Protein AF-A0A529LC33-F1 (afdb_monomer_lite)

Radius of gyration: 14.83 Å; chains: 1; bounding box: 36×26×33 Å

Foldseek 3Di:
DLDPDLVVVCVVVVHDSVVQQVCCCVPVVDGPVVVSLLVLLVQLLVCLAVHPPDNVVSCVVSPHPDSVVSQVSNCVNPVHGSVCSNVPPD

Structure (mmCIF, N/CA/C/O backbone):
data_AF-A0A529LC33-F1
#
_entry.id   AF-A0A529LC33-F1
#
loop_
_atom_site.group_PDB
_atom_site.id
_atom_site.type_symbol
_atom_site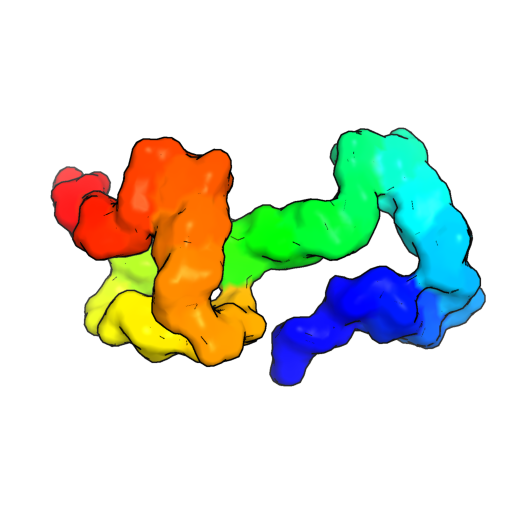.label_atom_id
_atom_site.label_alt_id
_atom_site.label_comp_id
_atom_site.label_asym_id
_atom_site.label_entity_id
_atom_site.label_seq_id
_atom_site.pdbx_PDB_ins_code
_atom_site.Cartn_x
_atom_site.Cartn_y
_atom_site.Cartn_z
_atom_site.occupancy
_atom_site.B_iso_or_equiv
_atom_site.auth_seq_id
_atom_site.auth_comp_id
_atom_site.auth_asym_id
_atom_site.auth_atom_id
_atom_site.pdbx_PDB_model_num
ATOM 1 N N . GLN A 1 1 ? -2.332 -14.696 -3.055 1.00 44.03 1 GLN A N 1
ATOM 2 C CA . GLN A 1 1 ? -0.909 -14.312 -2.926 1.00 44.03 1 GLN A CA 1
ATOM 3 C C . GLN A 1 1 ? -0.751 -12.903 -3.509 1.00 44.03 1 GLN A C 1
ATOM 5 O O . GLN A 1 1 ? -0.825 -12.751 -4.718 1.00 44.03 1 GLN A O 1
ATOM 10 N N . PHE A 1 2 ? -0.635 -11.855 -2.683 1.00 49.16 2 PHE A N 1
ATOM 11 C CA . PHE A 1 2 ? -0.524 -10.452 -3.137 1.00 49.16 2 PHE A CA 1
ATOM 12 C C . PHE A 1 2 ? 0.906 -10.128 -3.610 1.00 49.16 2 PHE A C 1
ATOM 14 O O . PHE A 1 2 ? 1.586 -9.271 -3.049 1.00 49.16 2 PHE A O 1
ATOM 21 N N . GLY A 1 3 ? 1.372 -10.847 -4.631 1.00 51.19 3 GLY A N 1
ATOM 22 C CA . GLY A 1 3 ? 2.694 -10.697 -5.234 1.00 51.19 3 GLY A CA 1
ATOM 23 C C . GLY A 1 3 ? 2.596 -10.162 -6.658 1.00 51.19 3 GLY A C 1
ATOM 24 O O . GLY A 1 3 ? 2.582 -10.938 -7.607 1.00 51.19 3 GLY A O 1
ATOM 25 N N . LEU A 1 4 ? 2.546 -8.840 -6.802 1.00 63.22 4 LEU A N 1
ATOM 26 C CA . LEU A 1 4 ? 2.794 -8.152 -8.070 1.00 63.22 4 LEU A CA 1
ATOM 27 C C . LEU A 1 4 ? 3.980 -7.203 -7.887 1.00 63.22 4 LEU A C 1
ATOM 29 O O . LEU A 1 4 ? 3.874 -5.992 -8.071 1.00 63.22 4 LEU A O 1
ATOM 33 N N . SER A 1 5 ? 5.131 -7.743 -7.477 1.00 74.62 5 SER A N 1
ATOM 34 C CA . SER A 1 5 ? 6.374 -6.995 -7.674 1.00 74.62 5 SER A CA 1
ATOM 35 C C . SER A 1 5 ? 6.568 -6.748 -9.177 1.00 74.62 5 SER A C 1
ATOM 37 O O . SER A 1 5 ? 6.100 -7.534 -10.005 1.00 74.62 5 SER A O 1
ATOM 39 N N . ALA A 1 6 ? 7.277 -5.680 -9.554 1.00 78.31 6 ALA A N 1
ATOM 40 C CA . ALA A 1 6 ? 7.568 -5.402 -10.965 1.00 78.31 6 ALA A CA 1
ATOM 41 C C . ALA A 1 6 ? 8.222 -6.611 -11.668 1.00 78.31 6 ALA A C 1
ATOM 43 O O . ALA A 1 6 ? 7.987 -6.840 -12.849 1.00 78.31 6 ALA A O 1
ATOM 44 N N . VAL A 1 7 ? 8.969 -7.429 -10.917 1.00 83.75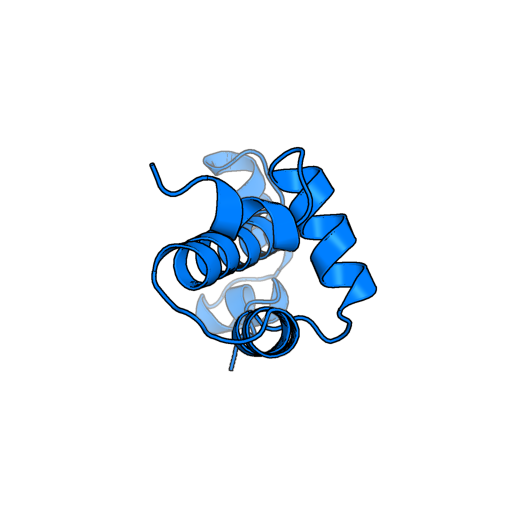 7 VAL A N 1
ATOM 45 C CA . VAL A 1 7 ? 9.562 -8.696 -11.370 1.00 83.75 7 VAL A CA 1
ATOM 46 C C . VAL A 1 7 ? 8.502 -9.746 -11.703 1.00 83.75 7 VAL A C 1
ATOM 48 O O . VAL A 1 7 ? 8.583 -10.383 -12.748 1.00 83.75 7 VAL A O 1
ATOM 51 N N . GLN A 1 8 ? 7.502 -9.933 -10.842 1.00 83.31 8 GLN A N 1
ATOM 52 C CA . GLN A 1 8 ? 6.425 -10.897 -11.085 1.00 83.31 8 GLN A CA 1
ATOM 53 C C . GLN A 1 8 ? 5.563 -10.482 -12.275 1.00 83.31 8 GLN A C 1
ATOM 55 O O . GLN A 1 8 ? 5.236 -11.329 -13.101 1.00 83.31 8 GLN A O 1
ATOM 60 N N . LEU A 1 9 ? 5.272 -9.184 -12.396 1.00 83.38 9 LEU A N 1
ATOM 61 C CA . LEU A 1 9 ? 4.520 -8.637 -13.523 1.00 83.38 9 LEU A CA 1
ATOM 62 C C . LEU A 1 9 ? 5.294 -8.751 -14.843 1.00 83.38 9 LEU A C 1
ATOM 64 O O . LEU A 1 9 ? 4.731 -9.107 -15.871 1.00 83.38 9 LEU A O 1
ATOM 68 N N . ALA A 1 10 ? 6.601 -8.493 -14.809 1.00 88.62 10 ALA A N 1
ATOM 69 C CA . ALA A 1 10 ? 7.486 -8.688 -15.951 1.00 88.62 10 ALA A CA 1
ATOM 70 C C . ALA A 1 10 ? 7.502 -10.160 -16.388 1.00 88.62 10 ALA A C 1
ATOM 72 O O . ALA A 1 10 ? 7.263 -10.465 -17.555 1.00 88.62 10 ALA A O 1
ATOM 73 N N . LYS A 1 11 ? 7.674 -11.079 -15.430 1.00 89.00 11 LYS A N 1
ATOM 74 C CA . LYS A 1 11 ? 7.675 -12.521 -15.689 1.00 89.00 11 LYS A CA 1
ATOM 75 C C . LYS A 1 11 ? 6.346 -13.011 -16.272 1.00 89.00 11 LYS A C 1
ATOM 77 O O . LYS A 1 11 ? 6.374 -13.792 -17.216 1.00 89.00 11 LYS A O 1
ATOM 82 N N . SER A 1 12 ? 5.201 -12.570 -15.744 1.00 87.25 12 SER A N 1
ATOM 83 C CA . SER A 1 12 ? 3.887 -12.996 -16.247 1.00 87.25 12 SER A CA 1
ATOM 84 C C . SER A 1 12 ? 3.548 -12.413 -17.620 1.00 87.25 12 SER A C 1
ATOM 86 O O . SER A 1 12 ? 2.828 -13.049 -18.381 1.00 87.25 12 SER A O 1
ATOM 88 N N . ALA A 1 13 ? 4.078 -11.233 -17.950 1.00 87.69 13 ALA A N 1
ATOM 89 C CA . ALA A 1 13 ? 3.865 -10.573 -19.236 1.00 87.69 13 ALA A CA 1
ATOM 90 C C . ALA A 1 13 ? 4.901 -10.950 -20.315 1.00 87.69 13 ALA A C 1
ATOM 92 O O . ALA A 1 13 ? 4.810 -10.450 -21.433 1.00 87.69 13 ALA A O 1
ATOM 93 N N . GLY A 1 14 ? 5.907 -11.776 -19.997 1.00 92.38 14 GLY A N 1
ATOM 94 C CA . GLY A 1 14 ? 7.012 -12.073 -20.920 1.00 92.38 14 GLY A CA 1
ATOM 95 C C . GLY A 1 14 ? 7.894 -10.854 -21.228 1.00 92.38 14 GLY A C 1
ATOM 96 O O . GLY A 1 14 ? 8.482 -10.763 -22.302 1.00 92.38 14 GLY A O 1
ATOM 97 N N . LEU A 1 15 ? 7.970 -9.898 -20.299 1.00 92.38 15 LEU A N 1
ATOM 98 C CA . LEU A 1 15 ? 8.720 -8.652 -20.431 1.00 92.38 15 LEU A CA 1
ATOM 99 C C . LEU A 1 15 ? 9.903 -8.613 -19.460 1.00 92.38 15 LEU A C 1
ATOM 101 O O . LEU A 1 15 ? 9.935 -9.298 -18.441 1.00 92.38 15 LEU A O 1
ATOM 105 N N . SER A 1 16 ? 10.868 -7.742 -19.737 1.00 94.12 16 SER A N 1
ATOM 106 C CA . SER A 1 16 ? 11.851 -7.318 -18.738 1.00 94.12 16 SER A CA 1
ATOM 107 C C . SER A 1 16 ? 11.241 -6.309 -17.757 1.00 94.12 16 SER A C 1
ATOM 109 O O . SER A 1 16 ? 10.329 -5.551 -18.094 1.00 94.12 16 SER A O 1
ATOM 111 N N . VAL A 1 17 ? 11.805 -6.223 -16.548 1.00 91.56 17 VAL A N 1
ATOM 112 C CA . VAL A 1 17 ? 11.386 -5.243 -15.524 1.00 91.56 17 VAL A CA 1
ATOM 113 C C . VAL A 1 17 ? 11.458 -3.809 -16.056 1.00 91.56 17 VAL A C 1
ATOM 115 O O . VAL A 1 17 ? 10.526 -3.033 -15.865 1.00 91.56 17 VAL A O 1
ATOM 118 N N . ARG A 1 18 ? 12.510 -3.481 -16.818 1.00 92.25 18 ARG A N 1
ATOM 119 C CA . ARG A 1 18 ? 12.681 -2.160 -17.444 1.00 92.25 18 ARG A CA 1
ATOM 120 C C . ARG A 1 18 ? 11.573 -1.828 -18.445 1.00 92.25 18 ARG A C 1
ATOM 122 O O . ARG A 1 18 ? 11.184 -0.668 -18.553 1.00 92.25 18 ARG A O 1
ATOM 129 N N . GLN A 1 19 ? 11.081 -2.813 -19.202 1.00 93.69 19 GLN A N 1
ATOM 130 C CA . GLN A 1 19 ? 9.957 -2.606 -20.123 1.00 93.69 19 GLN A CA 1
ATOM 131 C C . GLN A 1 19 ? 8.672 -2.319 -19.349 1.00 93.69 19 GLN A C 1
ATOM 133 O O . GLN A 1 19 ? 7.968 -1.373 -19.691 1.00 93.69 19 GLN A O 1
ATOM 138 N N . VAL A 1 20 ? 8.408 -3.066 -18.274 1.00 91.38 20 VAL A N 1
ATOM 139 C CA . VAL A 1 20 ? 7.257 -2.818 -17.397 1.00 91.38 20 VAL A CA 1
ATOM 140 C C . VAL A 1 20 ? 7.329 -1.421 -16.784 1.00 91.38 20 VAL A C 1
ATOM 142 O O . VAL A 1 20 ? 6.378 -0.656 -16.905 1.00 91.38 20 VAL A O 1
ATOM 145 N N . GLU A 1 21 ? 8.460 -1.037 -16.194 1.00 91.56 21 GLU A N 1
ATOM 146 C CA . GLU A 1 21 ? 8.642 0.305 -15.630 1.00 91.56 21 GLU A CA 1
ATOM 147 C C . GLU A 1 21 ? 8.424 1.403 -16.674 1.00 91.56 21 GLU A C 1
ATOM 149 O O . GLU A 1 21 ? 7.714 2.371 -16.410 1.00 91.56 21 GLU A O 1
ATOM 154 N N . ARG A 1 22 ? 8.966 1.232 -17.886 1.00 92.69 22 ARG A N 1
ATOM 155 C CA . ARG A 1 22 ? 8.781 2.187 -18.985 1.00 92.69 22 ARG A CA 1
ATOM 156 C C . ARG A 1 22 ? 7.319 2.307 -19.411 1.00 92.69 22 ARG A C 1
ATOM 158 O O . ARG A 1 22 ? 6.872 3.418 -19.676 1.00 92.69 22 ARG A O 1
ATOM 165 N N . LEU A 1 23 ? 6.583 1.198 -19.482 1.00 92.12 23 LEU A N 1
ATOM 166 C CA . LEU A 1 23 ? 5.155 1.202 -19.814 1.00 92.12 23 LEU A CA 1
ATOM 167 C C . LEU A 1 23 ? 4.338 1.912 -18.731 1.00 92.12 23 LEU A C 1
ATOM 169 O O . LEU A 1 23 ? 3.505 2.755 -19.048 1.00 92.12 23 LEU A O 1
ATOM 173 N N . PHE A 1 24 ? 4.624 1.635 -17.461 1.00 92.56 24 PHE A N 1
ATOM 174 C CA . PHE A 1 24 ? 3.981 2.297 -16.329 1.00 92.56 24 PHE A CA 1
ATOM 175 C C . PHE A 1 24 ? 4.235 3.807 -16.321 1.00 92.56 24 PHE A C 1
ATOM 177 O O . PHE A 1 24 ? 3.294 4.587 -16.199 1.00 92.56 24 PHE A O 1
ATOM 184 N N . LEU A 1 25 ? 5.478 4.236 -16.542 1.00 92.44 25 LEU A N 1
ATOM 185 C CA . LEU A 1 25 ? 5.799 5.659 -16.643 1.00 92.44 25 LEU A CA 1
ATOM 186 C C . LEU A 1 25 ? 5.146 6.310 -17.869 1.00 92.44 25 LEU A C 1
ATOM 188 O O . LEU A 1 25 ? 4.623 7.411 -17.756 1.00 92.44 25 LEU A O 1
ATOM 192 N N . ARG A 1 26 ? 5.134 5.633 -19.024 1.00 94.38 26 ARG A N 1
ATOM 193 C CA . ARG A 1 26 ? 4.548 6.157 -20.267 1.00 94.38 26 ARG A CA 1
ATOM 194 C C . ARG A 1 26 ? 3.031 6.323 -20.187 1.00 94.38 26 ARG A C 1
ATOM 196 O O . ARG A 1 26 ? 2.512 7.292 -20.725 1.00 94.38 26 ARG A O 1
ATOM 203 N N . HIS A 1 27 ? 2.331 5.360 -19.591 1.00 93.88 27 HIS A N 1
ATOM 204 C CA . HIS A 1 27 ? 0.868 5.295 -19.650 1.00 93.88 27 HIS A CA 1
ATOM 205 C C . HIS A 1 27 ? 0.175 5.744 -18.362 1.00 93.88 27 HIS A C 1
ATOM 207 O O . HIS A 1 27 ? -0.975 6.164 -18.419 1.00 93.88 27 HIS A O 1
ATOM 213 N N . LEU A 1 28 ? 0.848 5.656 -17.212 1.00 90.25 28 LEU A N 1
ATOM 214 C CA . LEU A 1 28 ? 0.267 5.948 -15.897 1.00 90.25 28 LEU A CA 1
ATOM 215 C C . LEU A 1 28 ? 1.054 7.011 -15.115 1.00 90.25 28 LEU A C 1
ATOM 217 O O . LEU A 1 28 ? 0.627 7.393 -14.027 1.00 90.25 28 LEU A O 1
ATOM 221 N N . SER A 1 29 ? 2.202 7.472 -15.630 1.00 93.88 29 SER A N 1
ATOM 222 C CA . SER A 1 29 ? 3.079 8.463 -14.984 1.00 93.88 29 SER A CA 1
ATOM 223 C C . SER A 1 29 ? 3.506 8.098 -13.554 1.00 93.88 29 SER A C 1
ATOM 225 O O . SER A 1 29 ? 3.834 8.963 -12.744 1.00 93.88 29 SER A O 1
ATOM 227 N N . VAL A 1 30 ? 3.514 6.805 -13.219 1.00 92.00 30 VAL A N 1
ATOM 228 C CA . VAL A 1 30 ? 3.882 6.280 -11.896 1.00 92.00 30 VAL A CA 1
ATOM 229 C C . VAL A 1 30 ? 4.694 5.005 -12.046 1.00 92.00 30 VAL A C 1
ATOM 231 O O . VAL A 1 30 ? 4.603 4.331 -13.063 1.00 92.00 30 VAL A O 1
ATOM 234 N N . THR A 1 31 ? 5.480 4.635 -11.035 1.00 89.00 31 THR A N 1
ATOM 235 C CA . THR A 1 31 ? 6.186 3.346 -11.045 1.00 89.00 31 THR A CA 1
ATOM 236 C C . THR A 1 31 ? 5.230 2.189 -10.721 1.00 89.00 31 THR A C 1
ATOM 238 O O . THR A 1 31 ? 4.256 2.394 -9.985 1.00 89.00 31 THR A O 1
ATOM 241 N N . PRO A 1 32 ? 5.519 0.953 -11.176 1.00 88.06 32 PRO A N 1
ATOM 242 C CA . PRO A 1 32 ? 4.692 -0.215 -10.862 1.00 88.06 32 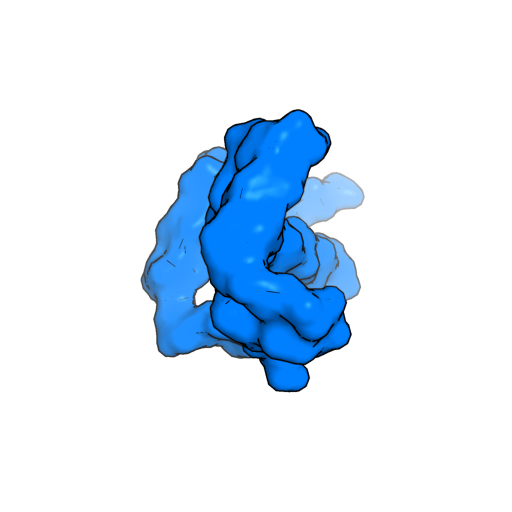PRO A CA 1
ATOM 243 C C . PRO A 1 32 ? 4.488 -0.419 -9.357 1.00 88.06 32 PRO A C 1
ATOM 245 O O . PRO A 1 32 ? 3.377 -0.681 -8.906 1.00 88.06 32 PRO A O 1
ATOM 248 N N . GLY A 1 33 ? 5.545 -0.224 -8.560 1.00 88.38 33 GLY A N 1
ATOM 249 C CA . GLY A 1 33 ? 5.479 -0.355 -7.104 1.00 88.38 33 GLY A CA 1
ATOM 250 C C . GLY A 1 33 ? 4.556 0.674 -6.445 1.00 88.38 33 GLY A C 1
ATOM 251 O O . GLY A 1 33 ? 3.762 0.310 -5.579 1.00 88.38 33 GLY A O 1
ATOM 252 N N . ARG A 1 34 ? 4.606 1.945 -6.876 1.00 89.56 34 ARG A N 1
ATOM 253 C CA . ARG A 1 34 ? 3.696 2.987 -6.365 1.00 89.56 34 ARG A CA 1
ATOM 254 C C . ARG A 1 34 ? 2.249 2.705 -6.749 1.00 89.56 34 ARG A C 1
ATOM 256 O O . ARG A 1 34 ? 1.368 2.828 -5.903 1.00 89.56 34 ARG A O 1
ATOM 263 N N . TYR A 1 35 ? 2.013 2.297 -7.993 1.00 90.75 35 TYR A N 1
ATOM 264 C CA . TYR A 1 35 ? 0.675 1.940 -8.455 1.00 90.75 35 TYR A CA 1
ATOM 265 C C . TYR A 1 35 ? 0.104 0.754 -7.670 1.00 90.75 35 TYR A C 1
ATOM 267 O O . TYR A 1 35 ? -1.017 0.812 -7.175 1.00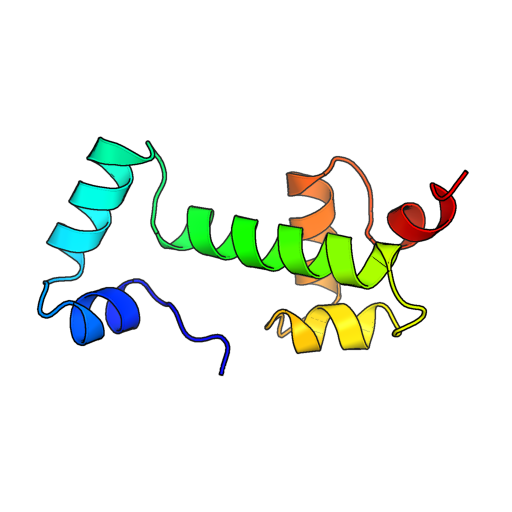 90.75 35 TYR A O 1
ATOM 275 N N . TYR A 1 36 ? 0.903 -0.293 -7.470 1.00 89.25 36 TYR A N 1
ATOM 276 C CA . TYR A 1 36 ? 0.473 -1.455 -6.703 1.00 89.25 36 TYR A CA 1
ATOM 277 C C . TYR A 1 36 ? 0.208 -1.123 -5.229 1.00 89.25 36 TYR A C 1
ATOM 279 O O . TYR A 1 36 ? -0.771 -1.596 -4.656 1.00 89.25 36 TYR A O 1
ATOM 287 N N . MET A 1 37 ? 1.032 -0.267 -4.614 1.00 92.19 37 MET A N 1
ATOM 288 C CA . MET A 1 37 ? 0.773 0.222 -3.257 1.00 92.19 37 MET A CA 1
ATOM 289 C C . MET A 1 37 ? -0.572 0.951 -3.173 1.00 92.19 37 MET A C 1
ATOM 291 O O . MET A 1 37 ? -1.350 0.700 -2.255 1.00 92.19 37 MET A O 1
ATOM 295 N N . ARG A 1 38 ? -0.875 1.804 -4.158 1.00 93.25 38 ARG A N 1
ATOM 296 C CA . ARG A 1 38 ? -2.164 2.493 -4.248 1.00 93.25 38 ARG A CA 1
ATOM 297 C C . ARG A 1 38 ? -3.329 1.502 -4.331 1.00 93.25 38 ARG A C 1
ATOM 299 O O . ARG A 1 38 ? -4.246 1.622 -3.527 1.00 93.25 38 ARG A O 1
ATOM 306 N N . LEU A 1 39 ? -3.259 0.497 -5.208 1.00 93.00 39 LEU A N 1
ATOM 307 C CA . LEU A 1 39 ? -4.303 -0.534 -5.325 1.00 93.00 39 LEU A CA 1
ATOM 308 C C . LEU A 1 39 ? -4.540 -1.281 -4.005 1.00 93.00 39 LEU A C 1
ATOM 310 O O . LEU A 1 39 ? -5.680 -1.522 -3.610 1.00 93.00 39 LEU A O 1
ATOM 314 N N . ARG A 1 40 ? -3.466 -1.627 -3.286 1.00 94.62 40 ARG A N 1
ATOM 315 C CA . ARG A 1 40 ? -3.568 -2.286 -1.975 1.00 94.62 40 ARG A CA 1
ATOM 316 C C . ARG A 1 40 ? -4.279 -1.409 -0.948 1.00 94.62 40 ARG A C 1
ATOM 318 O O . ARG A 1 40 ? -5.104 -1.907 -0.187 1.00 94.62 40 ARG A O 1
ATOM 325 N N . LEU A 1 41 ? -3.971 -0.114 -0.930 1.00 96.75 41 LEU A N 1
ATOM 326 C CA . LEU A 1 41 ? -4.594 0.852 -0.028 1.00 96.75 41 LEU A CA 1
ATOM 327 C C . LEU A 1 41 ? -6.059 1.129 -0.394 1.00 96.75 41 LEU A C 1
ATOM 329 O O . LEU A 1 41 ? -6.891 1.233 0.503 1.00 96.75 41 LEU A O 1
ATOM 333 N N . GLU A 1 42 ? -6.394 1.192 -1.684 1.00 96.62 42 GLU A N 1
ATOM 334 C CA . GLU A 1 42 ? -7.780 1.297 -2.161 1.00 96.62 42 GLU A CA 1
ATOM 335 C C . GLU A 1 42 ? -8.600 0.079 -1.720 1.00 96.62 42 GLU A C 1
ATOM 337 O O . GLU A 1 42 ? -9.646 0.243 -1.092 1.00 96.62 42 GLU A O 1
ATOM 342 N N . ARG A 1 43 ? -8.067 -1.137 -1.896 1.00 96.94 43 ARG A N 1
ATOM 343 C CA . ARG A 1 43 ? -8.726 -2.353 -1.403 1.00 96.94 43 ARG A CA 1
ATOM 344 C C . ARG A 1 43 ? -8.880 -2.365 0.119 1.00 96.94 43 ARG A C 1
ATOM 346 O O . ARG A 1 43 ? -9.909 -2.795 0.636 1.00 96.94 43 ARG A O 1
ATOM 353 N N . ALA A 1 44 ? -7.879 -1.884 0.854 1.00 96.75 44 ALA A N 1
ATOM 354 C CA . ALA A 1 44 ? -7.963 -1.783 2.308 1.00 96.75 44 ALA A CA 1
ATOM 355 C C . ALA A 1 44 ? -9.084 -0.824 2.730 1.00 96.75 44 ALA A C 1
ATOM 357 O O . ALA A 1 44 ? -9.848 -1.128 3.642 1.00 96.75 44 ALA A O 1
ATOM 358 N N . ARG A 1 45 ? -9.221 0.308 2.035 1.00 96.94 45 ARG A N 1
ATOM 359 C CA . ARG A 1 45 ? -10.288 1.285 2.270 1.00 96.94 45 ARG A CA 1
ATOM 360 C C . ARG A 1 45 ? -11.675 0.703 2.009 1.00 96.94 45 ARG A C 1
ATOM 362 O O . ARG A 1 45 ? -12.583 0.959 2.794 1.00 96.94 45 ARG A O 1
ATOM 369 N N . GLU A 1 46 ? -11.841 -0.095 0.958 1.00 96.62 46 GLU A N 1
ATOM 370 C CA . GLU A 1 46 ? -13.091 -0.824 0.703 1.00 96.62 46 GLU A CA 1
ATOM 371 C C . GLU A 1 46 ? -13.438 -1.762 1.862 1.00 96.62 46 GLU A C 1
ATOM 373 O O . GLU A 1 46 ? -14.541 -1.685 2.397 1.00 96.62 46 GLU A O 1
ATOM 378 N N . LEU A 1 47 ? -12.485 -2.588 2.308 1.00 96.44 47 LEU A N 1
ATOM 379 C CA . LEU A 1 47 ? -12.692 -3.508 3.431 1.00 96.44 47 LEU A CA 1
ATOM 380 C C . LEU A 1 47 ? -13.042 -2.766 4.726 1.00 96.44 47 LEU A C 1
ATOM 382 O O . LEU A 1 47 ? -13.933 -3.200 5.454 1.00 96.44 47 LEU A O 1
ATOM 386 N N . LEU A 1 48 ? -12.384 -1.636 5.000 1.00 95.69 48 LEU A N 1
ATOM 387 C CA . LEU A 1 48 ? -12.679 -0.801 6.167 1.00 95.69 48 LEU A CA 1
ATOM 388 C C . LEU A 1 48 ? -14.091 -0.209 6.129 1.00 95.69 48 LEU A C 1
ATOM 390 O O . LEU A 1 48 ? -14.677 -0.029 7.191 1.00 95.69 48 LEU A O 1
ATOM 394 N N . ARG A 1 49 ? -14.615 0.107 4.941 1.00 94.69 49 ARG A N 1
ATOM 395 C CA . ARG A 1 49 ? -15.946 0.708 4.755 1.00 94.69 49 ARG A CA 1
ATOM 396 C C . ARG A 1 49 ? -17.073 -0.315 4.710 1.00 94.69 49 ARG A C 1
ATOM 398 O O . ARG A 1 49 ? -18.182 -0.012 5.121 1.00 94.69 49 ARG A O 1
ATOM 405 N N . GLN A 1 50 ? -16.805 -1.496 4.165 1.00 94.75 50 GLN A N 1
ATOM 406 C CA . GLN A 1 50 ? -17.835 -2.491 3.855 1.00 94.75 50 GLN A CA 1
ATOM 407 C C . GLN A 1 50 ? -17.914 -3.615 4.892 1.00 94.75 50 GLN A C 1
ATOM 409 O O . GLN A 1 50 ? -18.815 -4.445 4.827 1.00 94.75 50 GLN A O 1
ATOM 414 N N . THR A 1 51 ? -16.964 -3.687 5.830 1.00 94.12 51 THR A N 1
ATOM 415 C CA . THR A 1 51 ? -16.877 -4.787 6.796 1.00 94.12 51 THR A CA 1
ATOM 416 C C . THR A 1 51 ? -16.465 -4.301 8.186 1.00 94.12 51 THR A C 1
ATOM 418 O O . THR A 1 51 ? -15.858 -3.243 8.348 1.00 94.12 51 THR A O 1
ATOM 421 N N . ASN A 1 52 ? -16.705 -5.146 9.191 1.00 92.88 52 ASN A N 1
ATOM 422 C CA . ASN A 1 52 ? -16.215 -4.957 10.561 1.00 92.88 52 ASN A CA 1
ATOM 423 C C . ASN A 1 52 ? -14.866 -5.659 10.827 1.00 92.88 52 ASN A C 1
ATOM 425 O O . ASN A 1 52 ? -14.439 -5.746 11.977 1.00 92.88 52 ASN A O 1
ATOM 429 N N . MET A 1 53 ? -14.187 -6.155 9.784 1.00 94.56 53 MET A N 1
ATOM 430 C CA . MET A 1 53 ? -12.914 -6.886 9.883 1.00 94.56 53 MET A CA 1
ATOM 431 C C . MET A 1 53 ? -11.873 -6.070 10.659 1.00 94.56 53 MET A C 1
ATOM 433 O O . MET A 1 53 ? -11.623 -4.949 10.244 1.00 94.56 53 MET A O 1
ATOM 437 N N . PRO A 1 54 ? -11.229 -6.555 11.734 1.00 95.25 54 PRO A N 1
ATOM 438 C CA . PRO A 1 54 ? -10.219 -5.800 12.485 1.00 95.25 54 PRO A CA 1
ATOM 439 C C . PRO A 1 54 ? -9.166 -5.109 11.600 1.00 95.25 54 PRO A C 1
ATOM 441 O O . PRO A 1 54 ? -8.771 -5.630 10.563 1.00 95.25 54 PRO A O 1
ATOM 444 N N . ILE A 1 55 ? -8.692 -3.919 11.995 1.00 94.69 55 ILE A N 1
ATOM 445 C CA . ILE A 1 55 ? -7.741 -3.129 11.177 1.00 94.69 55 ILE A CA 1
ATOM 446 C C . ILE A 1 55 ? -6.466 -3.931 10.870 1.00 94.69 55 ILE A C 1
ATOM 448 O O . ILE A 1 55 ? -5.930 -3.844 9.766 1.00 94.69 55 ILE A O 1
ATOM 452 N N . LEU A 1 56 ? -6.004 -4.735 11.833 1.00 94.94 56 LEU A N 1
ATOM 453 C CA . LEU A 1 56 ? -4.869 -5.637 11.650 1.00 94.94 56 LEU A CA 1
ATOM 454 C C . LEU A 1 56 ? -5.138 -6.672 10.548 1.00 94.94 56 LEU A C 1
ATOM 456 O O . LEU A 1 56 ? -4.300 -6.854 9.668 1.00 94.94 56 LEU A O 1
ATOM 460 N N . ASP A 1 57 ? -6.324 -7.276 10.547 1.00 95.94 57 ASP A N 1
ATOM 461 C CA . ASP A 1 57 ? -6.721 -8.260 9.541 1.00 95.94 57 ASP A CA 1
ATOM 462 C C . ASP A 1 57 ? -6.859 -7.617 8.159 1.00 95.94 57 ASP A C 1
ATOM 464 O O . ASP A 1 57 ? -6.428 -8.204 7.171 1.00 95.94 57 ASP A O 1
ATOM 468 N N . VAL A 1 58 ? -7.350 -6.374 8.072 1.00 96.50 58 VAL A N 1
ATOM 469 C CA . VAL A 1 58 ? -7.360 -5.612 6.810 1.00 96.50 58 VAL A CA 1
ATOM 470 C C . VAL A 1 58 ? -5.939 -5.380 6.291 1.00 96.50 58 VAL A C 1
ATOM 472 O O . VAL A 1 58 ? -5.684 -5.531 5.091 1.00 96.50 58 VAL A O 1
ATOM 475 N N . ALA A 1 59 ? -4.995 -5.030 7.168 1.00 95.56 59 ALA A N 1
ATOM 476 C CA . ALA A 1 59 ? -3.598 -4.840 6.787 1.00 95.56 59 ALA A CA 1
ATOM 477 C C . ALA A 1 59 ? -3.009 -6.141 6.213 1.00 95.56 59 ALA A C 1
ATOM 479 O O . ALA A 1 59 ? -2.432 -6.131 5.123 1.00 95.56 59 ALA A O 1
ATOM 480 N N . ILE A 1 60 ? -3.229 -7.271 6.890 1.00 94.94 60 ILE A N 1
ATOM 481 C CA . ILE A 1 60 ? -2.774 -8.598 6.450 1.00 94.94 60 ILE A CA 1
ATOM 482 C C . ILE A 1 60 ? -3.440 -8.990 5.124 1.00 94.94 60 ILE A C 1
ATOM 484 O O . ILE A 1 60 ? -2.754 -9.363 4.170 1.00 94.94 60 ILE A O 1
ATOM 488 N N . ALA A 1 61 ? -4.763 -8.837 5.024 1.00 93.75 61 ALA A N 1
ATOM 489 C CA . ALA A 1 61 ? -5.551 -9.162 3.837 1.00 93.75 61 ALA A CA 1
ATOM 490 C C . ALA A 1 61 ? -5.158 -8.324 2.616 1.00 93.75 61 ALA A C 1
ATOM 492 O O . ALA A 1 61 ? -5.354 -8.759 1.487 1.00 93.75 61 ALA A O 1
ATOM 493 N N . THR A 1 62 ? -4.575 -7.143 2.821 1.00 94.81 62 THR A N 1
ATOM 494 C CA . THR A 1 62 ? -4.052 -6.285 1.749 1.00 94.81 62 THR A CA 1
ATOM 495 C C . THR A 1 62 ? -2.531 -6.366 1.607 1.00 94.81 62 THR A C 1
ATOM 497 O O . THR A 1 62 ? -1.919 -5.539 0.931 1.00 94.81 62 THR A O 1
ATOM 500 N N . GLY A 1 63 ? -1.905 -7.388 2.201 1.00 91.81 63 GLY A N 1
ATOM 501 C CA . GLY A 1 63 ? -0.504 -7.770 2.007 1.00 91.81 63 GLY A CA 1
ATOM 502 C C . GLY A 1 63 ? 0.514 -6.968 2.819 1.00 91.81 63 GLY A C 1
ATOM 503 O O . GLY A 1 63 ? 1.695 -6.943 2.459 1.00 91.81 63 GLY A O 1
ATOM 504 N N . PHE A 1 64 ? 0.093 -6.207 3.833 1.00 92.94 64 PHE A N 1
ATOM 505 C CA . PHE A 1 64 ? 1.011 -5.462 4.699 1.00 92.94 64 PHE A CA 1
ATOM 506 C C . PHE A 1 64 ? 1.573 -6.385 5.776 1.00 92.94 64 PHE A C 1
ATOM 508 O O . PHE A 1 64 ? 0.842 -7.124 6.424 1.00 92.94 64 PHE A O 1
ATOM 515 N N . THR A 1 65 ? 2.886 -6.315 5.975 1.00 88.88 65 THR A N 1
ATOM 516 C CA . THR A 1 65 ? 3.605 -7.106 6.984 1.00 88.88 65 THR A CA 1
ATOM 517 C C . THR A 1 65 ? 3.647 -6.429 8.352 1.00 88.88 65 THR A C 1
ATOM 519 O O . THR A 1 65 ? 4.024 -7.052 9.336 1.00 88.88 65 THR A O 1
ATOM 522 N N . SER A 1 66 ? 3.280 -5.147 8.426 1.00 92.75 66 SER A N 1
ATOM 523 C CA . SER A 1 66 ? 3.290 -4.360 9.658 1.00 92.75 66 SER A CA 1
ATOM 524 C C . SER A 1 66 ? 2.108 -3.403 9.702 1.00 92.75 66 SER A C 1
ATOM 526 O O . SER A 1 66 ? 1.842 -2.677 8.738 1.00 92.75 66 SER A O 1
ATOM 528 N N . HIS A 1 67 ? 1.446 -3.360 10.859 1.00 92.94 67 HIS A N 1
ATOM 529 C CA . HIS A 1 67 ? 0.365 -2.423 11.146 1.00 92.94 67 HIS A CA 1
ATOM 530 C C . HIS A 1 67 ? 0.829 -0.962 11.049 1.00 92.94 67 HIS A C 1
ATOM 532 O O . HIS A 1 67 ? 0.147 -0.137 10.446 1.00 92.94 67 HIS A O 1
ATOM 538 N N . SER A 1 68 ? 2.010 -0.635 11.583 1.00 95.06 68 SER A N 1
ATOM 539 C CA . SER A 1 68 ? 2.544 0.734 11.557 1.00 95.06 68 SER A CA 1
ATOM 540 C C . SER A 1 68 ? 2.809 1.206 10.129 1.00 95.06 68 SER A C 1
ATOM 542 O O . SER A 1 68 ? 2.423 2.315 9.759 1.00 95.06 68 SER A O 1
ATOM 544 N N . TYR A 1 69 ? 3.401 0.338 9.300 1.00 95.38 69 TYR A N 1
ATOM 545 C CA . TYR A 1 69 ? 3.661 0.655 7.897 1.00 95.38 69 TYR A CA 1
ATOM 546 C C . TYR A 1 69 ? 2.367 0.809 7.092 1.00 95.38 69 TYR A C 1
ATOM 548 O O . TYR A 1 69 ? 2.252 1.723 6.273 1.00 95.38 69 TYR A O 1
ATOM 556 N N . PHE A 1 70 ? 1.370 -0.038 7.360 1.00 96.88 70 PHE A N 1
ATOM 557 C CA . PHE A 1 70 ? 0.034 0.099 6.791 1.00 96.88 70 PHE A CA 1
ATOM 558 C C . PHE A 1 70 ? -0.606 1.438 7.166 1.00 96.88 70 PHE A C 1
ATOM 560 O O . PHE A 1 70 ? -0.972 2.203 6.279 1.00 96.88 70 PHE A O 1
ATOM 567 N N . ALA A 1 71 ? -0.693 1.757 8.459 1.00 96.62 71 ALA A N 1
ATOM 568 C CA . ALA A 1 71 ? -1.349 2.969 8.940 1.00 96.62 71 ALA A CA 1
ATOM 569 C C . ALA A 1 71 ? -0.672 4.246 8.418 1.00 96.62 71 ALA A C 1
ATOM 571 O O . ALA A 1 71 ? -1.358 5.189 8.019 1.00 96.62 71 ALA A O 1
ATOM 572 N N . GLN A 1 72 ? 0.665 4.268 8.365 1.00 97.38 72 GLN A N 1
ATOM 573 C CA . GLN A 1 72 ? 1.419 5.369 7.766 1.00 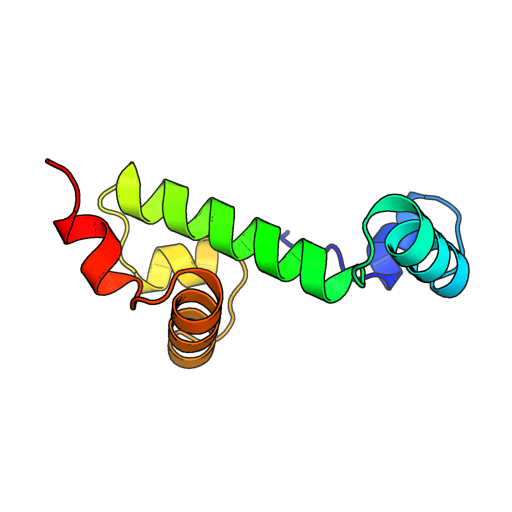97.38 72 GLN A CA 1
ATOM 574 C C . GLN A 1 72 ? 1.116 5.503 6.271 1.00 97.38 72 GLN A C 1
ATOM 576 O O . GLN A 1 72 ? 0.774 6.593 5.818 1.00 97.38 72 GLN A O 1
ATOM 581 N N . SER A 1 73 ? 1.212 4.407 5.513 1.00 96.88 73 SER A N 1
ATOM 582 C CA . SER A 1 73 ? 0.969 4.413 4.064 1.00 96.88 73 SER A CA 1
ATOM 583 C C . SER A 1 73 ? -0.470 4.818 3.735 1.00 96.88 73 SER A C 1
ATOM 585 O O . SER A 1 73 ? -0.701 5.616 2.831 1.00 96.88 73 SER A O 1
ATOM 587 N N . TYR A 1 74 ? -1.433 4.334 4.521 1.00 97.69 74 TYR A N 1
ATOM 588 C CA . TYR A 1 74 ? -2.844 4.684 4.407 1.00 97.69 74 TYR A CA 1
ATOM 589 C C . TYR A 1 74 ? -3.072 6.179 4.644 1.00 97.69 74 TYR A C 1
ATOM 591 O O . TYR A 1 74 ? -3.706 6.842 3.824 1.00 97.69 74 TYR A O 1
ATOM 599 N N . ARG A 1 75 ? -2.500 6.738 5.719 1.00 97.31 75 ARG A N 1
ATOM 600 C CA . ARG A 1 75 ? -2.605 8.173 6.013 1.00 97.31 75 ARG A CA 1
ATOM 601 C C . ARG A 1 75 ? -1.959 9.030 4.930 1.00 97.31 75 ARG A C 1
ATOM 603 O O . ARG A 1 75 ? -2.536 10.040 4.553 1.00 97.31 75 ARG A O 1
ATOM 610 N N . LEU A 1 76 ? -0.802 8.625 4.407 1.00 97.19 76 LEU A N 1
ATOM 611 C CA . LEU A 1 76 ? -0.152 9.325 3.295 1.00 97.19 76 LEU A CA 1
ATOM 612 C C . LEU A 1 76 ? -1.019 9.335 2.027 1.00 97.19 76 LEU A C 1
ATOM 614 O O . LEU A 1 76 ? -1.007 10.319 1.298 1.00 97.19 76 LEU A O 1
ATOM 618 N N . GLN A 1 77 ? -1.777 8.264 1.775 1.00 96.94 77 GLN A N 1
ATOM 619 C CA . GLN A 1 77 ? -2.624 8.141 0.588 1.00 96.94 77 GLN A CA 1
ATOM 620 C C . GLN A 1 77 ? -3.988 8.839 0.726 1.00 96.94 77 GLN A C 1
ATOM 622 O O . GLN A 1 77 ? -4.491 9.378 -0.257 1.00 96.94 77 GLN A O 1
ATOM 627 N N . PHE A 1 78 ? -4.609 8.804 1.909 1.00 96.44 78 PHE A N 1
ATOM 628 C CA . PHE A 1 78 ? -5.998 9.250 2.114 1.00 96.44 78 PHE A CA 1
ATOM 629 C C . PHE A 1 78 ? -6.157 10.416 3.099 1.00 96.44 78 PHE A C 1
ATOM 631 O O . PHE A 1 78 ? -7.280 10.832 3.370 1.00 96.44 78 PHE A O 1
ATOM 638 N N . GLY A 1 79 ? -5.060 10.932 3.657 1.00 96.69 79 GLY A N 1
ATOM 639 C CA . GLY A 1 79 ? -5.045 12.086 4.561 1.00 96.69 79 GLY A CA 1
ATOM 640 C C . GLY A 1 79 ? -5.446 11.793 6.010 1.00 96.69 79 GLY A C 1
ATOM 641 O O . GLY A 1 79 ? -5.314 12.665 6.861 1.00 96.69 79 GLY A O 1
ATOM 642 N N . ARG A 1 80 ? -5.892 10.571 6.324 1.00 94.88 80 ARG A N 1
ATOM 643 C CA . ARG A 1 80 ? -6.382 10.173 7.656 1.00 94.88 80 ARG A CA 1
ATOM 644 C C . ARG A 1 80 ? -6.013 8.730 7.997 1.00 94.88 80 ARG A C 1
ATOM 646 O O . ARG A 1 80 ? -5.783 7.948 7.074 1.00 94.88 80 ARG A O 1
ATOM 653 N N . PRO A 1 81 ? -5.924 8.343 9.280 1.00 95.38 81 PRO A N 1
ATOM 654 C CA . PRO A 1 81 ? -5.625 6.967 9.661 1.00 95.38 81 PRO A CA 1
ATOM 655 C C . PRO A 1 81 ? -6.778 6.000 9.318 1.00 95.38 81 PRO A C 1
ATOM 657 O O . PRO A 1 81 ? -7.941 6.403 9.265 1.00 95.38 81 PRO A O 1
ATOM 660 N N . PRO A 1 82 ? -6.488 4.697 9.149 1.00 95.38 82 PRO A N 1
ATOM 661 C CA . PRO A 1 82 ? -7.501 3.688 8.818 1.00 95.38 82 PRO A CA 1
ATOM 662 C C . PRO A 1 82 ? -8.598 3.547 9.888 1.00 95.38 82 PRO A C 1
ATOM 664 O O . PRO A 1 82 ? -9.731 3.201 9.565 1.00 95.38 82 PRO A O 1
ATOM 667 N N . SER A 1 83 ? -8.293 3.853 11.154 1.00 93.12 83 SER A N 1
ATOM 668 C CA . SER A 1 83 ? -9.258 3.847 12.263 1.00 93.12 83 SER A CA 1
ATOM 669 C C . SER A 1 83 ? -10.371 4.886 12.114 1.00 93.12 83 SER A C 1
ATOM 671 O O . SER A 1 83 ? -11.485 4.661 12.584 1.00 93.12 83 SER A O 1
ATOM 673 N N . GLU A 1 84 ? -10.096 6.007 11.447 1.00 93.94 84 GLU A N 1
ATOM 674 C CA . GLU A 1 84 ? -11.084 7.058 11.192 1.00 93.94 84 GLU A CA 1
ATOM 675 C C . GLU A 1 84 ? -11.955 6.765 9.968 1.00 93.94 84 GLU A C 1
ATOM 677 O O . GLU A 1 84 ? -13.056 7.302 9.861 1.00 93.94 84 GLU A O 1
ATOM 682 N N . GLU A 1 85 ? -11.518 5.879 9.066 1.00 93.19 85 GLU A N 1
ATOM 683 C CA . GLU A 1 85 ? -12.293 5.546 7.868 1.00 93.19 85 GLU A CA 1
ATOM 684 C C . GLU A 1 85 ? -13.675 4.984 8.231 1.00 93.19 85 GLU A C 1
ATOM 686 O O . GLU A 1 85 ? -14.674 5.405 7.652 1.00 93.19 85 GLU A O 1
ATOM 691 N N . ARG A 1 86 ? -13.746 4.115 9.251 1.00 83.31 86 ARG A N 1
ATOM 692 C CA . ARG A 1 86 ? -15.009 3.527 9.736 1.00 83.31 86 ARG A CA 1
ATOM 693 C C . ARG A 1 86 ? -15.995 4.547 10.276 1.00 83.31 86 ARG A C 1
ATOM 695 O O . ARG A 1 86 ? -17.196 4.386 10.103 1.00 83.31 86 ARG A O 1
ATOM 702 N N . ARG A 1 87 ? -15.489 5.596 10.927 1.00 73.06 87 ARG A N 1
ATOM 703 C CA . ARG A 1 87 ? -16.320 6.625 11.564 1.00 73.06 87 ARG A CA 1
ATOM 704 C C . ARG A 1 87 ? -17.038 7.521 10.553 1.00 73.06 87 ARG A C 1
ATOM 706 O O . ARG A 1 87 ? -17.884 8.301 10.958 1.00 73.06 87 ARG A O 1
ATOM 713 N N . THR A 1 88 ? -16.703 7.430 9.262 1.00 62.88 88 THR A N 1
ATOM 714 C CA . THR A 1 88 ? -17.254 8.311 8.215 1.00 62.88 88 THR A CA 1
ATOM 715 C C . THR A 1 88 ? -18.421 7.686 7.437 1.00 62.88 88 THR A C 1
ATOM 717 O O . THR A 1 88 ? -18.758 8.170 6.359 1.00 62.88 88 THR A O 1
ATOM 720 N N . THR A 1 89 ? -19.015 6.595 7.925 1.00 53.78 89 THR A N 1
ATOM 721 C CA . THR A 1 89 ? -20.242 6.051 7.322 1.00 5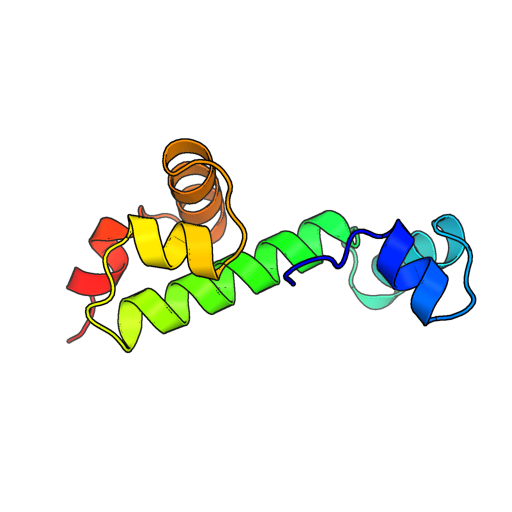3.78 89 THR A CA 1
ATOM 722 C C . THR A 1 89 ? -21.418 6.844 7.892 1.00 53.78 89 THR A C 1
ATOM 724 O O . THR A 1 89 ? -21.765 6.648 9.054 1.00 53.78 89 THR A O 1
ATOM 727 N N . TYR A 1 90 ? -21.914 7.810 7.112 1.00 44.81 90 TYR A N 1
ATOM 728 C CA . TYR A 1 90 ? -23.126 8.585 7.400 1.00 44.81 90 TYR A CA 1
ATOM 729 C C . TYR A 1 90 ? -24.377 7.716 7.290 1.00 44.81 90 TYR A C 1
ATOM 731 O O . TYR A 1 90 ? -24.381 6.826 6.406 1.00 44.81 90 TYR A O 1
#

Secondary structure (DSSP, 8-state):
-----HHHHHHHHT--HHHHHHHHHHHHSS-HHHHHHHHHHHHHHHHHHH----HHHHHHHTT-S-HHHHHHHHHHHHSS-HHHHGGG--

Sequence (90 aa):
QFGLSAVQLAKSAGLSVRQVERLFLRHLSVTPGRYYMRLRLERARELLRQTNMPILDVAIATGFTSHSYFAQSYRLQFGRPPSEERRTTY

pLDDT: mean 89.43, std 11.77, range [44.03, 97.69]